Protein AF-A0AAW1SV40-F1 (afdb_monomer_lite)

Sequence (166 aa):
MSELQAFILRGEVVKLYRTFLRTVRHAPVNLQSELRQQVRTGFDAHSAPKDAYGSRSLLSMVAQDSFNQKKSQALIALEEADKSRKGSVDAPIVDLVNELNNHEHIFTTSSCSGRVSVFAEPDAASRATGKKGGAWAYATHDLASLPDIQDSIKPYILEGLCLIAT

Foldseek 3Di:
DPPVLVVVLVVVLVVVLVVQLVVLVVDDPVCSVVSNVVSVVVCVVVVDDDDPVVSVVVSVVVVLVVQVVVLVVQVVCQVPFQPPPVRHEDPVCPVVQVVQSPDSRGHDHRDYPDKKWKWWDDDPVCVVVVPPGTDTLDIDSDDDDPVVSCVSCVVSVVVVTDMDID

pLDDT: mean 80.38, std 14.3, range [42.56, 96.25]

Radius of gyration: 26.41 Å; chains: 1; bounding box: 57×37×72 Å

Structure (mmCIF, N/CA/C/O backbone):
data_AF-A0AAW1SV40-F1
#
_entry.id   AF-A0AAW1SV40-F1
#
loop_
_atom_site.group_PDB
_atom_site.id
_atom_site.type_symbol
_atom_site.label_atom_id
_atom_site.label_alt_id
_atom_site.label_comp_id
_atom_site.label_asym_id
_atom_site.label_entity_id
_atom_site.label_seq_id
_atom_site.pdbx_PDB_ins_code
_atom_site.Cartn_x
_atom_site.Cartn_y
_atom_site.Cartn_z
_atom_site.occupancy
_atom_site.B_iso_or_equiv
_atom_site.auth_seq_id
_atom_site.auth_comp_id
_atom_site.auth_asym_id
_atom_site.auth_atom_id
_atom_site.pdbx_PDB_model_num
ATOM 1 N N . MET A 1 1 ? -20.478 -19.002 28.667 1.00 52.50 1 MET A N 1
ATOM 2 C CA . MET A 1 1 ? -19.467 -18.216 27.922 1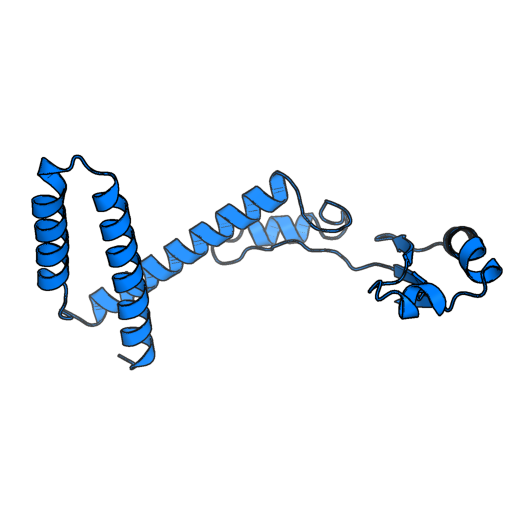.00 52.50 1 MET A CA 1
ATOM 3 C C . MET A 1 1 ? -18.304 -19.135 27.599 1.00 52.50 1 MET A C 1
ATOM 5 O O . MET A 1 1 ? -17.998 -19.957 28.452 1.00 52.50 1 MET A O 1
ATOM 9 N N . SER A 1 2 ? -17.682 -19.039 26.420 1.00 58.78 2 SER A N 1
ATOM 10 C CA . SER A 1 2 ? -16.420 -19.759 26.183 1.00 58.78 2 SER A CA 1
ATOM 11 C C . SER A 1 2 ? -15.288 -19.077 26.960 1.00 58.78 2 SER A C 1
ATOM 13 O O . SER A 1 2 ? -15.302 -17.854 27.129 1.00 58.78 2 SER A O 1
ATOM 15 N N . GLU A 1 3 ? -14.312 -19.843 27.454 1.00 50.44 3 GLU A N 1
ATOM 16 C CA . GLU A 1 3 ? -13.178 -19.299 28.222 1.00 50.44 3 GLU A CA 1
ATOM 17 C C . GLU A 1 3 ? -12.436 -18.184 27.470 1.00 50.44 3 GLU A C 1
ATOM 19 O O . GLU A 1 3 ? -12.033 -17.188 28.072 1.00 50.44 3 GLU A O 1
ATOM 24 N N . LEU A 1 4 ? -12.350 -18.296 26.140 1.00 42.56 4 LEU A N 1
ATOM 25 C CA . LEU A 1 4 ? -11.710 -17.318 25.262 1.00 42.56 4 LEU A CA 1
ATOM 26 C C . LEU A 1 4 ? -12.388 -15.939 25.312 1.00 42.56 4 LEU A C 1
ATOM 28 O O . LEU A 1 4 ? -11.711 -14.917 25.379 1.00 42.56 4 LEU A O 1
ATOM 32 N N . GLN A 1 5 ? -13.721 -15.887 25.334 1.00 45.41 5 GLN A N 1
ATOM 33 C CA . GLN A 1 5 ? -14.462 -14.621 25.388 1.00 45.41 5 GLN A CA 1
ATOM 34 C C . GLN A 1 5 ? -14.290 -13.920 26.741 1.00 45.41 5 GLN A C 1
ATOM 36 O O . GLN A 1 5 ? -14.108 -12.705 26.796 1.00 45.41 5 GLN A O 1
ATOM 41 N N . ALA A 1 6 ? -14.285 -14.690 27.834 1.00 51.78 6 ALA A N 1
ATOM 42 C CA . ALA A 1 6 ? -14.006 -14.170 29.171 1.00 51.78 6 ALA A CA 1
ATOM 43 C C . ALA A 1 6 ? -12.540 -13.722 29.327 1.00 51.78 6 ALA A C 1
ATOM 45 O O . ALA A 1 6 ? -12.249 -12.825 30.117 1.00 51.78 6 ALA A O 1
ATOM 46 N N . PHE A 1 7 ? -11.609 -14.344 28.602 1.00 54.38 7 PHE A N 1
ATOM 47 C CA . PHE A 1 7 ? -10.204 -13.945 28.565 1.00 54.38 7 PHE A CA 1
ATOM 48 C C . PHE A 1 7 ? -9.998 -12.632 27.792 1.00 54.38 7 PHE A C 1
ATOM 50 O O . PHE A 1 7 ? -9.330 -11.733 28.299 1.00 54.38 7 PHE A O 1
ATOM 57 N N . ILE A 1 8 ? -10.626 -12.478 26.620 1.00 54.47 8 ILE A N 1
ATOM 58 C CA . ILE A 1 8 ? -10.553 -11.250 25.807 1.00 54.47 8 ILE A CA 1
ATOM 59 C C . ILE A 1 8 ? -11.151 -10.053 26.559 1.00 54.47 8 ILE A C 1
ATOM 61 O O . ILE A 1 8 ? -10.497 -9.015 26.653 1.00 54.47 8 ILE A O 1
ATOM 65 N N . LEU A 1 9 ? -12.334 -10.212 27.170 1.00 59.34 9 LEU A N 1
ATOM 66 C CA . LEU A 1 9 ? -12.947 -9.187 28.030 1.00 59.34 9 LEU A CA 1
ATOM 67 C C . LEU A 1 9 ? -12.007 -8.745 29.145 1.00 59.34 9 LEU A C 1
ATOM 69 O O . LEU A 1 9 ? -11.779 -7.553 29.328 1.00 59.34 9 LEU A O 1
ATOM 73 N N . ARG A 1 10 ? -11.428 -9.710 29.869 1.00 65.44 10 ARG A N 1
ATOM 74 C CA . ARG A 1 10 ? -10.450 -9.423 30.922 1.00 65.44 10 ARG A CA 1
ATOM 75 C C . ARG A 1 10 ? -9.235 -8.686 30.361 1.00 65.44 10 ARG A C 1
ATOM 77 O O . ARG A 1 10 ? -8.766 -7.745 30.990 1.00 65.44 10 ARG A O 1
ATOM 84 N N . GLY A 1 11 ? -8.759 -9.055 29.174 1.00 65.38 11 GLY A N 1
ATOM 85 C CA . GLY A 1 11 ? -7.654 -8.388 28.490 1.00 65.38 11 GLY A CA 1
ATOM 86 C C . GLY A 1 11 ? -7.928 -6.914 28.173 1.00 65.38 11 GLY A C 1
ATOM 87 O O . GLY A 1 11 ? -7.111 -6.060 28.518 1.00 65.38 11 GLY A O 1
ATOM 88 N N . GLU A 1 12 ? -9.069 -6.602 27.557 1.00 63.56 12 GLU A N 1
ATOM 89 C CA . GLU A 1 12 ? -9.453 -5.225 27.200 1.00 63.56 12 GLU A CA 1
ATOM 90 C C . GLU A 1 12 ? -9.751 -4.368 28.438 1.00 63.56 12 GLU A C 1
ATOM 92 O O . GLU A 1 12 ? -9.256 -3.248 28.559 1.00 63.56 12 GLU A O 1
ATOM 97 N N . VAL A 1 13 ? -10.452 -4.928 29.425 1.00 68.31 13 VAL A N 1
ATOM 98 C CA . VAL A 1 13 ? -10.725 -4.270 30.712 1.00 68.31 13 VAL A CA 1
ATOM 99 C C . VAL A 1 13 ? -9.420 -3.952 31.458 1.00 68.31 13 VAL A C 1
ATOM 101 O O . VAL A 1 13 ? -9.242 -2.850 31.980 1.00 68.31 13 VAL A O 1
ATOM 104 N N . VAL A 1 14 ? -8.443 -4.863 31.430 1.00 68.88 14 VAL A N 1
ATOM 105 C CA . VAL A 1 14 ? -7.106 -4.631 31.997 1.00 68.88 14 VAL A CA 1
ATOM 106 C C . VAL A 1 14 ? -6.309 -3.599 31.190 1.00 68.88 14 VAL A C 1
ATOM 108 O O . VAL A 1 14 ? -5.561 -2.819 31.785 1.00 68.88 14 VAL A O 1
ATOM 111 N N . LYS A 1 15 ? -6.444 -3.543 29.857 1.00 71.31 15 LYS A N 1
ATOM 112 C CA . LYS A 1 15 ? -5.826 -2.477 29.044 1.00 71.31 15 LYS A CA 1
ATOM 113 C C . LYS A 1 15 ? -6.381 -1.109 29.427 1.00 71.31 15 LYS A C 1
ATOM 115 O O . LYS A 1 15 ? -5.592 -0.193 29.650 1.00 71.31 15 LYS A O 1
ATOM 120 N N . LEU A 1 16 ? -7.699 -0.987 29.555 1.00 68.50 16 LEU A N 1
ATOM 121 C CA . LEU A 1 16 ? -8.378 0.260 29.905 1.00 68.50 16 LEU A CA 1
ATOM 122 C C . LEU A 1 16 ? -7.993 0.722 31.321 1.00 68.50 16 LEU A C 1
ATOM 124 O O . LEU A 1 16 ? -7.612 1.877 31.512 1.00 68.50 16 LEU A O 1
ATOM 128 N N . TYR A 1 17 ? -7.931 -0.212 32.276 1.00 69.25 17 TYR A N 1
ATOM 129 C CA . TYR A 1 17 ? -7.403 0.024 33.624 1.00 69.25 17 TYR A CA 1
ATOM 130 C C . TYR A 1 17 ? -5.948 0.521 33.610 1.00 69.25 17 TYR A C 1
ATOM 132 O O . TYR A 1 17 ? -5.615 1.524 34.242 1.00 69.25 17 TYR A O 1
ATOM 140 N N . ARG A 1 18 ? -5.065 -0.128 32.837 1.00 74.69 18 ARG A N 1
ATOM 141 C CA . ARG A 1 18 ? -3.659 0.295 32.691 1.00 74.69 18 ARG A CA 1
ATOM 142 C C . ARG A 1 18 ? -3.536 1.682 32.066 1.00 74.69 18 ARG A C 1
ATOM 144 O O . ARG A 1 18 ? -2.669 2.447 32.479 1.00 74.69 18 ARG A O 1
ATOM 151 N N . THR A 1 19 ? -4.376 2.013 31.089 1.00 75.88 19 THR A N 1
ATOM 152 C CA . THR A 1 19 ? -4.411 3.345 30.473 1.00 75.88 19 THR A CA 1
ATOM 153 C C . THR A 1 19 ? -4.827 4.411 31.486 1.00 75.88 19 THR A C 1
ATOM 155 O O . THR A 1 19 ? -4.134 5.418 31.601 1.00 75.88 19 THR A O 1
ATOM 158 N N . PHE A 1 20 ? -5.857 4.157 32.297 1.00 75.69 20 PHE A N 1
ATOM 159 C CA . PHE A 1 20 ? -6.257 5.061 33.381 1.00 75.69 20 PHE A CA 1
ATOM 160 C C . PHE A 1 20 ? -5.152 5.260 34.425 1.00 75.69 20 PHE A C 1
ATOM 162 O O . PHE A 1 20 ? -4.865 6.379 34.838 1.00 75.69 20 PHE A O 1
ATOM 169 N N . LEU A 1 21 ? -4.451 4.199 34.827 1.00 73.38 21 LEU A N 1
ATOM 170 C CA . LEU A 1 21 ? -3.331 4.351 35.760 1.00 73.38 21 LEU A CA 1
ATOM 171 C C . LEU A 1 21 ? -2.181 5.193 35.181 1.00 73.38 21 LEU A C 1
ATOM 173 O O . LEU A 1 21 ? -1.493 5.888 35.933 1.00 73.38 21 LEU A O 1
ATOM 177 N N . ARG A 1 22 ? -1.972 5.165 33.857 1.00 81.75 22 ARG A N 1
ATOM 178 C CA . ARG A 1 22 ? -0.992 6.035 33.189 1.00 81.75 22 ARG A CA 1
ATOM 179 C C . ARG A 1 22 ? -1.433 7.495 33.198 1.00 81.75 22 ARG A C 1
ATOM 181 O O . ARG A 1 22 ? -0.597 8.347 33.468 1.00 81.75 22 ARG A O 1
ATOM 188 N N . THR A 1 23 ? -2.712 7.794 32.969 1.00 74.19 23 THR A N 1
ATOM 189 C CA . THR A 1 23 ? -3.211 9.180 33.002 1.00 74.19 23 THR A CA 1
ATOM 190 C C . THR A 1 23 ? -3.149 9.777 34.408 1.00 74.19 23 THR A C 1
ATOM 192 O O . THR A 1 23 ? -2.748 10.928 34.557 1.00 74.19 23 THR A O 1
ATOM 195 N N . VAL A 1 24 ? -3.394 8.980 35.457 1.00 80.38 24 VAL A N 1
ATOM 196 C CA . VAL A 1 24 ? -3.242 9.427 36.857 1.00 80.38 24 VAL A CA 1
ATOM 197 C C . VAL A 1 24 ? -1.802 9.843 37.190 1.00 80.38 24 VAL A C 1
ATOM 199 O O . VAL A 1 24 ? -1.590 10.701 38.043 1.00 80.38 24 VAL A O 1
ATOM 202 N N . ARG A 1 25 ? -0.789 9.308 36.494 1.00 77.44 25 ARG A N 1
ATOM 203 C CA . ARG A 1 25 ? 0.617 9.719 36.674 1.00 77.44 25 ARG A CA 1
ATOM 204 C C . ARG A 1 25 ? 0.877 11.172 36.251 1.00 77.44 25 ARG A C 1
ATOM 206 O O . ARG A 1 25 ? 1.848 11.762 36.715 1.00 77.44 25 ARG A O 1
ATOM 213 N N . HIS A 1 26 ? 0.021 11.731 35.400 1.00 83.12 26 HIS A N 1
ATOM 214 C CA . HIS A 1 26 ? 0.095 13.117 34.941 1.00 83.12 26 HIS A CA 1
ATOM 215 C C . HIS A 1 26 ? -0.763 14.078 35.784 1.00 83.12 26 HIS A C 1
ATOM 217 O O . HIS A 1 26 ? -0.716 15.284 35.558 1.00 83.12 26 HIS A O 1
ATOM 223 N N . ALA A 1 27 ? -1.529 13.572 36.758 1.00 81.31 27 ALA A N 1
ATOM 224 C CA . ALA A 1 27 ? -2.320 14.399 37.665 1.00 81.31 27 ALA A CA 1
ATOM 225 C C . ALA A 1 27 ? -1.439 15.068 38.747 1.00 81.31 27 ALA A C 1
ATOM 227 O O . ALA A 1 27 ? -0.367 14.543 39.079 1.00 81.31 27 ALA A O 1
ATOM 228 N N . PRO A 1 28 ? -1.887 16.189 39.345 1.00 83.56 28 PRO A N 1
ATOM 229 C CA . PRO A 1 28 ? -1.214 16.826 40.478 1.00 83.56 28 PRO A CA 1
ATOM 230 C C . PRO A 1 28 ? -0.933 15.835 41.614 1.00 83.56 28 PRO A C 1
ATOM 232 O O . PRO A 1 28 ? -1.794 15.024 41.954 1.00 83.56 28 PRO A O 1
ATOM 235 N N . VAL A 1 29 ? 0.267 15.892 42.205 1.00 83.81 29 VAL A N 1
ATOM 236 C CA . VAL A 1 29 ? 0.772 14.892 43.174 1.00 83.81 29 VAL A CA 1
ATOM 237 C C . VAL A 1 29 ? -0.188 14.672 44.347 1.00 83.81 29 VAL A C 1
ATOM 239 O O . VAL A 1 29 ? -0.384 13.536 44.773 1.00 83.81 29 VAL A O 1
ATOM 242 N N . ASN A 1 30 ? -0.842 15.736 44.817 1.00 86.88 30 ASN A N 1
ATOM 243 C CA . ASN A 1 30 ? -1.812 15.705 45.912 1.00 86.88 30 ASN A CA 1
ATOM 244 C C . ASN A 1 30 ? -3.118 14.959 45.581 1.00 86.88 30 ASN A C 1
ATOM 246 O O . ASN A 1 30 ? -3.827 14.575 46.502 1.00 86.88 30 ASN A O 1
ATOM 250 N N . LEU A 1 31 ? -3.430 14.741 44.298 1.00 81.00 31 LEU A N 1
ATOM 251 C CA . LEU A 1 31 ? -4.642 14.051 43.836 1.00 81.00 31 LEU A CA 1
ATOM 252 C C . LEU A 1 31 ? -4.372 12.612 43.372 1.00 81.00 31 LEU A C 1
ATOM 254 O O . LEU A 1 31 ? -5.302 11.836 43.167 1.00 81.00 31 LEU A O 1
ATOM 258 N N . GLN A 1 32 ? -3.107 12.221 43.188 1.00 80.88 32 GLN A N 1
ATOM 259 C CA . GLN A 1 32 ? -2.778 10.926 42.582 1.00 80.88 32 GLN A CA 1
ATOM 260 C C . GLN A 1 32 ? -3.223 9.728 43.429 1.00 80.88 32 GLN A C 1
ATOM 262 O O . GLN A 1 32 ? -3.642 8.714 42.871 1.00 80.88 32 GLN A O 1
ATOM 267 N N . SER A 1 33 ? -3.108 9.807 44.757 1.00 79.00 33 SER A N 1
ATOM 268 C CA . SER A 1 33 ? -3.515 8.728 45.670 1.00 79.00 33 SER A CA 1
ATOM 269 C C . SER A 1 33 ? -5.026 8.509 45.634 1.00 79.00 33 SER A C 1
ATOM 271 O O . SER A 1 33 ? -5.473 7.376 45.455 1.00 79.00 33 SER A O 1
ATOM 273 N N . GLU A 1 34 ? -5.791 9.596 45.716 1.00 82.19 34 GLU A N 1
ATOM 274 C CA . GLU A 1 34 ? -7.250 9.584 45.659 1.00 82.19 34 GLU A CA 1
ATOM 275 C C . GLU A 1 34 ? -7.749 9.056 44.310 1.00 82.19 34 GLU A C 1
ATOM 277 O O . GLU A 1 34 ? -8.544 8.119 44.268 1.00 82.19 34 GLU A O 1
ATOM 282 N N . LEU A 1 35 ? -7.202 9.559 43.199 1.00 75.94 35 LEU A N 1
ATOM 283 C CA . LEU A 1 35 ? -7.570 9.107 41.857 1.00 75.94 35 LEU A CA 1
ATOM 284 C C . LEU A 1 35 ? -7.253 7.620 41.638 1.00 75.94 35 LEU A C 1
ATOM 286 O O . LEU A 1 35 ? -8.062 6.889 41.067 1.00 75.94 35 LEU A O 1
ATOM 290 N N . ARG A 1 36 ? -6.106 7.125 42.129 1.00 78.06 36 ARG A N 1
ATOM 291 C CA . ARG A 1 36 ? -5.784 5.684 42.073 1.00 78.06 36 ARG A CA 1
ATOM 292 C C . ARG A 1 36 ? -6.787 4.855 42.869 1.00 78.06 36 ARG A C 1
ATOM 294 O O . ARG A 1 36 ? -7.178 3.779 42.415 1.00 78.06 36 ARG A O 1
ATOM 301 N N . GLN A 1 37 ? -7.188 5.337 44.042 1.00 77.69 37 GLN A N 1
ATOM 302 C CA . GLN A 1 37 ? -8.133 4.642 44.908 1.00 77.69 37 GLN A CA 1
ATOM 303 C C . GLN A 1 37 ? -9.543 4.630 44.305 1.00 77.69 37 GLN A C 1
ATOM 305 O O . GLN A 1 37 ? -10.187 3.583 44.305 1.00 77.69 37 GLN A O 1
ATOM 310 N N . GLN A 1 38 ? -9.990 5.729 43.697 1.00 74.00 38 GLN A N 1
ATOM 311 C CA . GLN A 1 38 ? -11.263 5.797 42.974 1.00 74.00 38 GLN A CA 1
ATOM 312 C C . GLN A 1 38 ? -11.292 4.834 41.779 1.00 74.00 38 GLN A C 1
ATOM 314 O O . GLN A 1 38 ? -12.233 4.052 41.643 1.00 74.00 38 GLN A O 1
ATOM 319 N N . VAL A 1 39 ? -10.230 4.810 40.963 1.00 70.94 39 VAL A N 1
ATOM 320 C CA . VAL A 1 39 ? -10.119 3.901 39.805 1.00 70.94 39 VAL A CA 1
ATOM 321 C C . VAL A 1 39 ? -10.127 2.433 40.243 1.00 70.94 39 VAL A C 1
ATOM 323 O O . VAL A 1 39 ? -10.773 1.602 39.607 1.00 70.94 39 VAL A O 1
ATO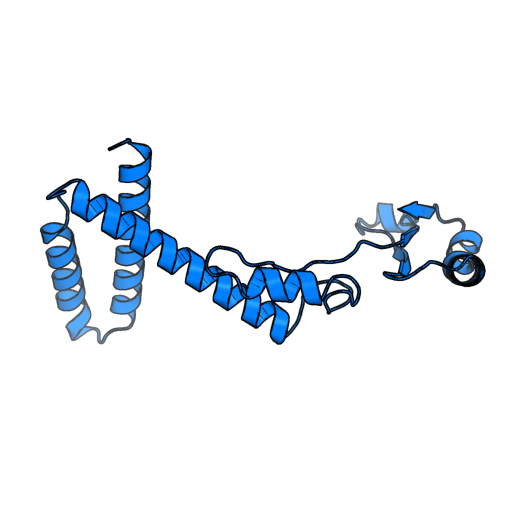M 326 N N . ARG A 1 40 ? -9.444 2.100 41.344 1.00 69.38 40 ARG A N 1
ATOM 327 C CA . ARG A 1 40 ? -9.412 0.734 41.885 1.00 69.38 40 ARG A CA 1
ATOM 328 C C . ARG A 1 40 ? -10.772 0.300 42.432 1.00 69.38 40 ARG A C 1
ATOM 330 O O . ARG A 1 40 ? -11.261 -0.753 42.048 1.00 69.38 40 ARG A O 1
ATOM 337 N N . THR A 1 41 ? -11.411 1.142 43.243 1.00 68.62 41 THR A N 1
ATOM 338 C CA . THR A 1 41 ? -12.741 0.855 43.807 1.00 68.62 41 THR A CA 1
ATOM 339 C C . THR A 1 41 ? -13.795 0.706 42.705 1.00 68.62 41 THR A C 1
ATOM 341 O O . THR A 1 41 ? -14.622 -0.202 42.757 1.00 68.62 41 THR A O 1
ATOM 344 N N . GLY A 1 42 ? -13.730 1.547 41.666 1.00 65.31 42 GLY A N 1
ATOM 345 C CA . GLY A 1 42 ? -14.599 1.439 40.494 1.00 65.31 42 GLY A CA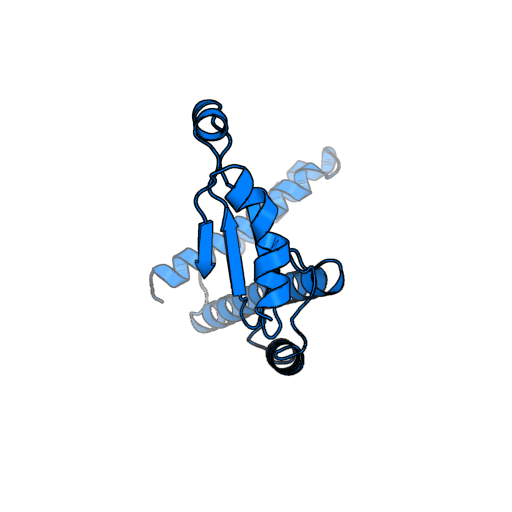 1
ATOM 346 C C . GLY A 1 42 ? -14.395 0.132 39.725 1.00 65.31 42 GLY A C 1
ATOM 347 O O . GLY A 1 42 ? -15.368 -0.497 39.321 1.00 65.31 42 GLY A O 1
ATOM 348 N N . PHE A 1 43 ? -13.149 -0.318 39.572 1.00 65.69 43 PHE A N 1
ATOM 349 C CA . PHE A 1 43 ? -12.827 -1.586 38.915 1.00 65.69 43 PHE A CA 1
ATOM 350 C C . PHE A 1 43 ? -13.304 -2.808 39.715 1.00 65.69 43 PHE A C 1
ATOM 352 O O . PHE A 1 43 ? -13.873 -3.746 39.151 1.00 65.69 43 PHE A O 1
ATOM 359 N N . ASP A 1 44 ? -13.111 -2.788 41.033 1.00 61.78 44 ASP A N 1
ATOM 360 C CA . ASP A 1 44 ? -13.500 -3.882 41.926 1.00 61.78 44 ASP A CA 1
ATOM 361 C C . ASP A 1 44 ? -15.031 -4.022 42.004 1.00 61.78 44 ASP A C 1
ATOM 363 O O . ASP A 1 44 ? -15.555 -5.136 41.964 1.00 61.78 44 ASP A O 1
ATOM 367 N N . ALA A 1 45 ? -15.767 -2.902 41.990 1.00 62.47 45 ALA A N 1
ATOM 368 C CA . ALA A 1 45 ? -17.232 -2.892 41.946 1.00 62.47 45 ALA A CA 1
ATOM 369 C C . ALA A 1 45 ? -17.822 -3.528 40.668 1.00 62.47 45 ALA A C 1
ATOM 371 O O . ALA A 1 45 ? -18.968 -3.978 40.680 1.00 62.47 45 ALA A O 1
ATOM 372 N N . HIS A 1 46 ? -17.039 -3.601 39.585 1.00 60.16 46 HIS A N 1
ATOM 373 C CA . HIS A 1 46 ? -17.443 -4.157 38.287 1.00 60.16 46 HIS A CA 1
ATOM 374 C C . HIS A 1 46 ? -16.756 -5.500 37.958 1.00 60.16 46 HIS A C 1
ATOM 376 O O . HIS A 1 46 ? -16.949 -6.039 36.869 1.00 60.16 46 HIS A O 1
ATOM 382 N N . SER A 1 47 ? -15.972 -6.076 38.882 1.00 56.38 47 SER A N 1
ATOM 383 C CA . SER A 1 47 ? -15.142 -7.271 38.634 1.00 56.38 47 SER A CA 1
ATOM 384 C C . SER A 1 47 ? -15.877 -8.626 38.669 1.00 56.38 47 SER A C 1
ATOM 386 O O . SER A 1 47 ? -15.230 -9.668 38.580 1.00 56.38 47 SER A O 1
ATOM 388 N N . ALA A 1 48 ? -17.213 -8.664 38.734 1.00 55.69 48 ALA A N 1
ATOM 389 C CA . ALA A 1 48 ? -17.990 -9.908 38.662 1.00 55.69 48 ALA A CA 1
ATOM 390 C C . ALA A 1 48 ? -19.111 -9.824 37.609 1.00 55.69 48 ALA A C 1
ATOM 392 O O . ALA A 1 48 ? -19.784 -8.796 37.518 1.00 55.69 48 ALA A O 1
ATOM 393 N N . PRO A 1 49 ? -19.354 -10.892 36.822 1.00 54.91 49 PRO A N 1
ATOM 394 C CA . PRO A 1 49 ? -20.336 -10.857 35.752 1.00 54.91 49 PRO A CA 1
ATOM 395 C C . PRO A 1 49 ? -21.743 -10.957 36.338 1.00 54.91 49 PRO A C 1
ATOM 397 O O . PRO A 1 49 ? -22.176 -12.026 36.768 1.00 54.91 49 PRO A O 1
ATOM 400 N N . LYS A 1 50 ? -22.477 -9.848 36.315 1.00 54.50 50 LYS A N 1
ATOM 401 C CA . LYS A 1 50 ? -23.933 -9.905 36.308 1.00 54.50 50 LYS A CA 1
ATOM 402 C C . LYS A 1 50 ? -24.338 -9.999 34.835 1.00 54.50 50 LYS A C 1
ATOM 404 O O . LYS A 1 50 ? -23.983 -9.150 34.028 1.00 54.50 50 LYS A O 1
ATOM 409 N N . ASP A 1 51 ? -24.977 -11.118 34.501 1.00 52.47 51 ASP A N 1
ATOM 410 C CA . ASP A 1 51 ? -25.672 -11.408 33.245 1.00 52.47 51 ASP A CA 1
ATOM 411 C C . ASP A 1 51 ? -24.829 -11.552 31.954 1.00 52.47 51 ASP A C 1
ATOM 413 O O . ASP A 1 51 ? -24.252 -10.630 31.381 1.00 52.47 51 ASP A O 1
ATOM 417 N N . ALA A 1 52 ? -24.856 -12.777 31.412 1.00 49.22 52 ALA A N 1
ATOM 418 C CA . ALA A 1 52 ? -24.241 -13.165 30.140 1.00 49.22 52 ALA A CA 1
ATOM 419 C C . ALA A 1 52 ? -24.816 -12.433 28.905 1.00 49.22 52 ALA A C 1
ATOM 421 O O . ALA A 1 52 ? -24.269 -12.567 27.810 1.00 49.22 52 ALA A O 1
ATOM 422 N N . TYR A 1 53 ? -25.916 -11.690 29.064 1.00 46.66 53 TYR A N 1
ATOM 423 C CA . TYR A 1 53 ? -26.506 -10.851 28.019 1.00 46.66 53 TYR A CA 1
ATOM 424 C C . TYR A 1 53 ? -25.803 -9.485 27.949 1.00 46.66 53 TYR A C 1
ATOM 426 O O . TYR A 1 53 ? -25.407 -9.048 26.868 1.00 46.66 53 TYR A O 1
ATOM 434 N N . GLY A 1 54 ? -25.533 -8.871 29.109 1.00 50.91 54 GLY A N 1
ATOM 435 C CA . GLY A 1 54 ? -24.789 -7.615 29.216 1.00 50.91 54 GLY A CA 1
ATOM 436 C C . GLY A 1 54 ? -23.335 -7.756 28.764 1.00 50.91 54 GLY A C 1
ATOM 437 O O . GLY A 1 54 ? -22.840 -6.923 28.010 1.00 50.91 54 GLY A O 1
ATOM 438 N N . SER A 1 55 ? -22.662 -8.857 29.117 1.00 52.31 55 SER A N 1
ATOM 439 C CA . SER A 1 55 ? -21.269 -9.080 28.698 1.00 52.31 55 SER A CA 1
ATOM 440 C C . SER A 1 55 ? -21.106 -9.299 27.189 1.00 52.31 55 SER A C 1
ATOM 442 O O . SER A 1 55 ? -20.102 -8.864 26.630 1.00 52.31 55 SER A O 1
ATOM 444 N N . ARG A 1 56 ? -22.082 -9.923 26.509 1.00 52.06 56 ARG A N 1
ATOM 445 C CA . ARG A 1 56 ? -22.090 -10.065 25.038 1.00 52.06 56 ARG A CA 1
ATOM 446 C C . ARG A 1 56 ? -22.291 -8.722 24.348 1.00 52.06 56 ARG A C 1
ATOM 448 O O . ARG A 1 56 ? -21.577 -8.447 23.393 1.00 52.06 56 ARG A O 1
ATOM 455 N N . SER A 1 57 ? -23.205 -7.902 24.866 1.00 56.47 57 SER A N 1
ATOM 456 C CA . SER A 1 57 ? -23.439 -6.542 24.374 1.00 56.47 57 SER A CA 1
ATOM 457 C C . SER A 1 57 ? -22.209 -5.652 24.565 1.00 56.47 57 SER A C 1
ATOM 459 O O . SER A 1 57 ? -21.809 -4.941 23.650 1.00 56.47 57 SER A O 1
ATOM 461 N N . LEU A 1 58 ? -21.562 -5.717 25.732 1.00 56.28 58 LEU A N 1
ATOM 462 C CA . LEU A 1 58 ? -20.338 -4.960 26.003 1.00 56.28 58 LEU A CA 1
ATOM 463 C C . LEU A 1 58 ? -19.167 -5.444 25.139 1.00 56.28 58 LEU A C 1
ATOM 465 O O . LEU A 1 58 ? -18.432 -4.625 24.600 1.00 56.28 58 LEU A O 1
ATOM 469 N N . LEU A 1 59 ? -19.012 -6.760 24.946 1.00 59.56 59 LEU A N 1
ATOM 470 C CA . LEU A 1 59 ? -18.027 -7.328 24.017 1.00 59.56 59 LEU A CA 1
ATOM 471 C C . LEU A 1 59 ? -18.237 -6.845 22.587 1.00 59.56 59 LEU A C 1
ATOM 473 O O . LEU A 1 59 ? -17.265 -6.478 21.934 1.00 59.56 59 LEU A O 1
ATOM 477 N N . SER A 1 60 ? -19.479 -6.873 22.096 1.00 65.00 60 SER A N 1
ATOM 478 C CA . SER A 1 60 ? -19.780 -6.425 20.738 1.00 65.00 60 SER A CA 1
ATOM 479 C C . SER A 1 60 ? -19.556 -4.927 20.584 1.00 65.00 60 SER A C 1
ATOM 481 O O . SER A 1 60 ? -18.989 -4.519 19.579 1.00 65.00 60 SER A O 1
ATOM 483 N N . MET A 1 61 ? -19.918 -4.121 21.588 1.00 62.66 61 MET A N 1
ATOM 484 C CA . MET A 1 61 ? -19.656 -2.678 21.593 1.00 62.66 61 MET A CA 1
ATOM 485 C C . MET A 1 61 ? -18.153 -2.384 21.567 1.00 62.66 61 MET A C 1
ATOM 487 O O . MET A 1 61 ? -17.688 -1.699 20.667 1.00 62.66 61 MET A O 1
ATOM 491 N N . VAL A 1 62 ? -17.366 -2.985 22.466 1.00 63.91 62 VAL A N 1
ATOM 492 C CA . VAL A 1 62 ? -15.904 -2.784 22.510 1.00 63.91 62 VAL A CA 1
ATOM 493 C C . VAL A 1 62 ? -15.227 -3.277 21.227 1.00 63.91 62 VAL A C 1
ATOM 495 O O . VAL A 1 62 ? -14.304 -2.637 20.721 1.00 63.91 62 VAL A O 1
ATOM 498 N N . ALA A 1 63 ? -15.676 -4.406 20.671 1.00 67.62 63 ALA A N 1
ATOM 499 C CA . ALA A 1 63 ? -15.164 -4.905 19.399 1.00 67.62 63 ALA A CA 1
ATOM 500 C C . ALA A 1 63 ? -15.475 -3.930 18.253 1.00 67.62 63 ALA A C 1
ATOM 502 O O . ALA A 1 63 ? -14.571 -3.617 17.475 1.00 67.62 63 ALA A O 1
ATOM 503 N N . GLN A 1 64 ? -16.704 -3.410 18.196 1.00 71.25 64 GLN A N 1
ATOM 504 C CA . GLN A 1 64 ? -17.128 -2.438 17.192 1.00 71.25 64 GLN A CA 1
ATOM 505 C C . GLN A 1 64 ? -16.373 -1.111 17.332 1.00 71.25 64 GLN A C 1
ATOM 507 O O . GLN A 1 64 ? -15.894 -0.585 16.333 1.00 71.25 64 GLN A O 1
ATOM 512 N N . ASP A 1 65 ? -16.152 -0.621 18.551 1.00 75.44 65 ASP A N 1
ATOM 513 C CA . ASP A 1 65 ? -15.348 0.578 18.809 1.00 75.44 65 ASP A CA 1
ATOM 514 C C . ASP A 1 65 ? -13.899 0.391 18.342 1.00 75.44 65 ASP A C 1
ATOM 516 O O . ASP A 1 65 ? -13.335 1.251 17.661 1.00 75.44 65 ASP A O 1
ATOM 520 N N . SER A 1 66 ? -13.302 -0.769 18.637 1.00 84.38 66 SER A N 1
ATOM 521 C CA . SER A 1 66 ? -11.941 -1.090 18.193 1.00 84.38 66 SER A CA 1
ATOM 522 C C . SER A 1 66 ? -11.830 -1.200 16.669 1.00 84.38 66 SER A C 1
ATOM 524 O O . SER A 1 66 ? -10.797 -0.855 16.091 1.00 84.38 66 SER A O 1
ATOM 526 N N . PHE A 1 67 ? -12.888 -1.679 16.011 1.00 89.19 67 PHE A N 1
ATOM 527 C CA . PHE A 1 67 ? -12.973 -1.753 14.561 1.00 89.19 67 PHE A CA 1
ATOM 528 C C . PHE A 1 67 ? -13.110 -0.353 13.959 1.00 89.19 67 PHE A C 1
ATOM 530 O O . PHE A 1 67 ? -12.315 0.012 13.096 1.00 89.19 67 PHE A O 1
ATOM 537 N N . ASN A 1 68 ? -14.040 0.452 14.473 1.00 89.12 68 ASN A N 1
ATOM 538 C CA . ASN A 1 68 ? -14.282 1.824 14.034 1.00 89.12 68 ASN A CA 1
ATOM 539 C C . ASN A 1 68 ? -13.018 2.683 14.163 1.00 89.12 68 ASN A C 1
ATOM 541 O O . ASN A 1 68 ? -12.697 3.446 13.255 1.00 89.12 68 ASN A O 1
ATOM 545 N N . GLN A 1 69 ? -12.252 2.508 15.246 1.00 89.88 69 GLN A N 1
ATOM 546 C CA . GLN A 1 69 ? -10.973 3.191 15.438 1.00 89.88 69 GLN A CA 1
ATOM 547 C C . GLN A 1 69 ? -9.921 2.778 14.398 1.00 89.88 69 GLN A C 1
ATOM 549 O O . GLN A 1 69 ? -9.181 3.622 13.899 1.00 89.88 69 GLN A O 1
ATOM 554 N N . LYS A 1 70 ? -9.828 1.488 14.060 1.00 93.06 70 LYS A N 1
ATOM 555 C CA . LYS A 1 70 ? -8.888 1.017 13.028 1.00 93.06 70 LYS A CA 1
ATOM 556 C C . LYS A 1 70 ? -9.299 1.487 11.642 1.00 93.06 70 LYS A C 1
ATOM 558 O O . LYS A 1 70 ? -8.441 1.903 10.871 1.00 93.06 70 LYS A O 1
ATOM 563 N N . LYS A 1 71 ? -10.600 1.438 11.350 1.00 95.00 71 LYS A N 1
ATOM 564 C CA . LYS A 1 71 ? -11.166 1.930 10.100 1.00 95.00 71 LYS A CA 1
ATOM 565 C C . LYS A 1 71 ? -10.857 3.413 9.922 1.00 95.00 71 LYS A C 1
ATOM 567 O O . LYS A 1 71 ? -10.291 3.782 8.902 1.00 95.00 71 LYS A O 1
ATOM 572 N N . SER A 1 72 ? -11.137 4.249 10.924 1.00 93.88 72 SER A N 1
ATOM 573 C CA . SER A 1 72 ? -10.852 5.685 10.835 1.00 93.88 72 SER A CA 1
ATOM 574 C C . SER A 1 72 ? -9.361 5.972 10.645 1.00 93.88 72 SER A C 1
ATOM 576 O O . SER A 1 72 ? -9.001 6.767 9.785 1.00 93.88 72 SER A O 1
ATOM 578 N N . GLN A 1 73 ? -8.482 5.273 11.369 1.00 93.06 73 GLN A N 1
ATOM 579 C CA . GLN A 1 73 ? -7.033 5.405 11.194 1.00 93.06 73 GLN A CA 1
ATOM 580 C C . GLN A 1 73 ? -6.560 4.990 9.798 1.00 93.06 73 GLN A C 1
ATOM 582 O O . GLN A 1 73 ? -5.677 5.638 9.241 1.00 93.06 73 GLN A O 1
ATOM 587 N N . ALA A 1 74 ? -7.120 3.917 9.237 1.00 92.00 74 ALA A N 1
ATOM 588 C CA . ALA A 1 74 ? -6.774 3.458 7.898 1.00 92.00 74 ALA A CA 1
ATOM 589 C C . ALA A 1 74 ? -7.210 4.463 6.825 1.00 92.00 74 ALA A C 1
ATOM 591 O O . ALA A 1 74 ? -6.421 4.759 5.934 1.00 92.00 74 ALA A O 1
ATOM 592 N N . LEU A 1 75 ? -8.418 5.022 6.942 1.00 92.38 75 LEU A N 1
ATOM 593 C CA . LEU A 1 75 ? -8.926 6.022 6.000 1.00 92.38 75 LEU A CA 1
ATOM 594 C C . LEU A 1 75 ? -8.110 7.317 6.049 1.00 92.38 75 LEU A C 1
ATOM 596 O O . LEU A 1 75 ? -7.675 7.782 5.002 1.00 92.38 75 LEU A O 1
ATOM 600 N N . ILE A 1 76 ? -7.792 7.824 7.247 1.00 91.44 76 ILE A N 1
ATOM 601 C CA . ILE A 1 76 ? -6.901 8.989 7.405 1.00 91.44 76 ILE A CA 1
ATOM 602 C C . ILE A 1 76 ? -5.537 8.709 6.765 1.00 91.44 76 ILE A C 1
ATOM 604 O O . ILE A 1 76 ? -5.012 9.535 6.026 1.00 91.44 76 ILE A O 1
ATOM 608 N N . ALA A 1 77 ? -4.965 7.524 7.003 1.00 88.12 77 ALA A N 1
ATOM 609 C CA . ALA A 1 77 ? -3.677 7.164 6.420 1.00 88.12 77 ALA A CA 1
ATOM 610 C C . ALA A 1 77 ? -3.718 7.092 4.884 1.00 88.12 77 ALA A C 1
ATOM 612 O O . ALA A 1 77 ? -2.728 7.436 4.246 1.00 88.12 77 ALA A O 1
ATOM 613 N N . LEU A 1 78 ? -4.832 6.645 4.297 1.00 87.56 78 LEU A N 1
ATOM 614 C CA . LEU A 1 78 ? -5.014 6.606 2.845 1.00 87.56 78 LEU A CA 1
ATOM 615 C C . LEU A 1 78 ? -5.220 8.002 2.240 1.00 87.56 78 LEU A C 1
ATOM 617 O O . LEU A 1 78 ? -4.742 8.239 1.134 1.00 87.56 78 LEU A O 1
ATOM 621 N N . GLU A 1 79 ? -5.889 8.914 2.951 1.00 84.19 79 GLU A N 1
ATOM 622 C CA . GLU A 1 79 ? -6.106 10.297 2.506 1.00 84.19 79 GLU A CA 1
ATOM 623 C C . GLU A 1 79 ? -4.846 11.166 2.618 1.00 84.19 79 GLU A C 1
ATOM 625 O O . GLU A 1 79 ? -4.546 11.934 1.706 1.00 84.19 79 GLU A O 1
ATOM 630 N N . GLU A 1 80 ? -4.099 11.059 3.721 1.00 83.44 80 GLU A N 1
ATOM 631 C CA . GLU A 1 80 ? -2.933 11.916 3.971 1.00 83.44 80 GLU A CA 1
ATOM 632 C C . GLU A 1 80 ? -1.697 11.478 3.179 1.00 83.44 80 GLU A C 1
ATOM 634 O O . GLU A 1 80 ? -0.986 12.315 2.620 1.00 83.44 80 GLU A O 1
ATOM 639 N N . ALA A 1 81 ? -1.397 10.176 3.181 1.00 79.19 81 ALA A N 1
ATOM 640 C CA . ALA A 1 81 ? -0.220 9.622 2.524 1.00 79.19 81 ALA A CA 1
ATOM 641 C C . ALA A 1 81 ? -0.306 8.092 2.457 1.00 79.19 81 ALA A C 1
ATOM 643 O O . ALA A 1 81 ? 0.163 7.395 3.370 1.00 79.19 81 ALA A O 1
ATOM 644 N N . ASP A 1 82 ? -0.834 7.556 1.351 1.00 80.94 82 ASP A N 1
ATOM 645 C CA . ASP A 1 82 ? -0.714 6.123 1.090 1.00 80.94 82 ASP A CA 1
ATOM 646 C C . ASP A 1 82 ? 0.775 5.735 1.089 1.00 80.94 82 ASP A C 1
ATOM 648 O O . ASP A 1 82 ? 1.607 6.293 0.376 1.00 80.94 82 ASP A O 1
ATOM 652 N N . LYS A 1 83 ? 1.124 4.767 1.939 1.00 82.00 83 LYS A N 1
ATOM 653 C CA . LYS A 1 83 ? 2.500 4.290 2.131 1.00 82.00 83 LYS A CA 1
ATOM 654 C C . LYS A 1 83 ? 2.895 3.220 1.115 1.00 82.00 83 LYS A C 1
ATOM 656 O O . LYS A 1 83 ? 3.972 2.629 1.232 1.00 82.00 83 LYS A O 1
ATOM 661 N N . SER A 1 84 ? 2.025 2.915 0.153 1.00 82.88 84 SER A N 1
ATOM 662 C CA . SER A 1 84 ? 2.391 2.122 -1.015 1.00 82.88 84 SER A CA 1
ATOM 663 C C . SER A 1 84 ? 3.521 2.809 -1.795 1.00 82.88 84 SER A C 1
ATOM 665 O O . SER A 1 84 ? 3.734 4.014 -1.702 1.00 82.88 84 SER A O 1
ATOM 667 N N . ARG A 1 85 ? 4.273 2.046 -2.597 1.00 78.69 85 ARG A N 1
ATOM 668 C CA . ARG A 1 85 ? 5.359 2.616 -3.419 1.00 78.69 85 ARG A CA 1
ATOM 669 C C . ARG A 1 85 ? 4.866 3.649 -4.427 1.00 78.69 85 ARG A C 1
ATOM 671 O O . ARG A 1 85 ? 5.619 4.552 -4.767 1.00 78.69 85 ARG A O 1
ATOM 678 N N . LYS A 1 86 ? 3.636 3.476 -4.914 1.00 83.81 86 LYS A N 1
ATOM 679 C CA . LYS A 1 86 ? 2.986 4.410 -5.833 1.00 83.81 86 LYS A CA 1
ATOM 680 C C . LYS A 1 86 ? 2.486 5.660 -5.104 1.00 83.81 86 LYS A C 1
ATOM 682 O O . LYS A 1 86 ? 2.363 6.712 -5.720 1.00 83.81 86 LYS A O 1
ATOM 687 N N . GLY A 1 87 ? 2.195 5.546 -3.808 1.00 85.12 87 GLY A N 1
ATOM 688 C CA . GLY A 1 87 ? 1.655 6.636 -3.001 1.00 85.12 87 GLY A CA 1
ATOM 689 C C . GLY A 1 87 ? 0.192 6.960 -3.303 1.00 85.12 87 GLY A C 1
ATOM 690 O O . GLY A 1 87 ? -0.295 8.012 -2.908 1.00 85.12 87 GLY A O 1
ATOM 691 N N . SER A 1 88 ? -0.498 6.091 -4.044 1.00 88.12 88 SER A N 1
ATOM 692 C CA . SER A 1 88 ? -1.908 6.240 -4.398 1.00 88.12 88 SER A CA 1
ATOM 693 C C . SER A 1 88 ? -2.516 4.896 -4.793 1.00 88.12 88 SER A C 1
ATOM 695 O O . SER A 1 88 ? -1.811 3.989 -5.249 1.00 88.12 88 SER A O 1
ATOM 697 N N . VAL A 1 89 ? -3.839 4.796 -4.657 1.00 90.88 89 VAL A N 1
ATOM 698 C CA . VAL A 1 89 ? -4.631 3.668 -5.159 1.00 90.88 89 VAL A CA 1
ATOM 699 C C . VAL A 1 89 ? -4.653 3.694 -6.689 1.00 90.88 89 VAL A C 1
ATOM 701 O O . VAL A 1 89 ? -4.724 4.752 -7.316 1.00 90.88 89 VAL A O 1
ATOM 704 N N . ASP A 1 90 ? -4.591 2.519 -7.312 1.00 91.19 90 ASP A N 1
ATOM 705 C CA . ASP A 1 90 ? -4.633 2.405 -8.767 1.00 91.19 90 ASP A CA 1
ATOM 706 C C . ASP A 1 90 ? -6.013 2.767 -9.331 1.00 91.19 90 ASP A C 1
ATOM 708 O O . ASP A 1 90 ? -7.036 2.289 -8.839 1.00 91.19 90 ASP A O 1
ATOM 712 N N . ALA A 1 91 ? -6.037 3.564 -10.406 1.00 91.94 91 ALA A N 1
ATOM 713 C CA . ALA A 1 91 ? -7.271 4.006 -11.056 1.00 91.94 91 ALA A CA 1
ATOM 714 C C . ALA A 1 91 ? -8.247 2.856 -11.395 1.00 91.94 91 ALA A C 1
ATOM 716 O O . ALA A 1 91 ? -9.436 3.027 -11.148 1.00 91.94 91 ALA A O 1
ATOM 717 N N . PRO A 1 92 ? -7.803 1.665 -11.857 1.00 93.12 92 PRO A N 1
ATOM 718 C CA . PRO A 1 92 ? -8.713 0.553 -12.141 1.00 93.12 92 PRO A CA 1
ATOM 719 C C . PRO A 1 92 ? -9.471 -0.008 -10.928 1.00 93.12 92 PRO A C 1
ATOM 721 O O . PRO A 1 92 ? -10.479 -0.682 -11.116 1.00 93.12 92 PRO A O 1
ATOM 724 N N . ILE A 1 93 ? -8.994 0.219 -9.697 1.00 94.25 93 ILE A N 1
ATOM 725 C CA . ILE A 1 93 ? -9.628 -0.300 -8.470 1.00 94.25 93 ILE A CA 1
ATOM 726 C C . ILE A 1 93 ? -10.109 0.803 -7.528 1.00 94.25 93 ILE A C 1
ATOM 728 O O . ILE A 1 93 ? -10.586 0.489 -6.440 1.00 94.25 93 ILE A O 1
ATOM 732 N N . VAL A 1 94 ? -9.996 2.078 -7.913 1.00 93.44 94 VAL A N 1
ATOM 733 C CA . VAL A 1 94 ? -10.358 3.201 -7.036 1.00 93.44 94 VAL A CA 1
ATOM 734 C C . VAL A 1 94 ? -11.828 3.136 -6.620 1.00 93.44 94 VAL A C 1
ATOM 736 O O . VAL A 1 94 ? -12.128 3.240 -5.433 1.00 93.44 94 VAL A O 1
ATOM 739 N N . ASP A 1 95 ? -12.729 2.846 -7.561 1.00 94.75 95 ASP A N 1
ATOM 740 C CA . ASP A 1 95 ? -14.165 2.744 -7.291 1.00 94.75 95 ASP A CA 1
ATOM 741 C C . ASP A 1 95 ? -14.482 1.562 -6.370 1.00 94.75 95 ASP A C 1
ATOM 743 O O . ASP A 1 95 ? -15.252 1.697 -5.423 1.00 94.75 95 ASP A O 1
ATOM 747 N N . LEU A 1 96 ? -13.823 0.417 -6.585 1.00 95.00 96 LEU A N 1
ATOM 748 C CA . LEU A 1 96 ? -13.954 -0.757 -5.721 1.00 95.00 96 LEU A CA 1
ATOM 749 C C . LEU A 1 96 ? -13.473 -0.460 -4.295 1.00 95.00 96 LEU A C 1
ATOM 751 O O . LEU A 1 96 ? -14.135 -0.826 -3.327 1.00 95.00 96 LEU A O 1
ATOM 755 N N . VAL A 1 97 ? -12.319 0.195 -4.158 1.00 94.44 97 VAL A N 1
ATOM 756 C CA . VAL A 1 97 ? -11.754 0.572 -2.857 1.00 94.44 97 VAL A CA 1
ATOM 757 C C . VAL A 1 97 ? -12.676 1.553 -2.133 1.00 94.44 97 VAL A C 1
ATOM 759 O O . VAL A 1 97 ? -12.934 1.375 -0.942 1.00 94.44 97 VAL A O 1
ATOM 762 N N . ASN A 1 98 ? -13.217 2.544 -2.842 1.00 93.88 98 ASN A N 1
ATOM 763 C CA . ASN A 1 98 ? -14.170 3.500 -2.284 1.00 93.88 98 ASN A CA 1
ATOM 764 C C . ASN A 1 98 ? -15.455 2.807 -1.816 1.00 93.88 98 ASN A C 1
ATOM 766 O O . ASN A 1 98 ? -15.895 3.035 -0.691 1.00 93.88 98 ASN A O 1
ATOM 770 N N . GLU A 1 99 ? -16.012 1.903 -2.624 1.00 95.50 99 GLU A N 1
ATOM 771 C CA . GLU A 1 99 ? -17.221 1.155 -2.271 1.00 95.50 99 GLU A CA 1
ATOM 772 C C . GLU A 1 99 ? -17.012 0.275 -1.030 1.00 95.50 99 GLU A C 1
ATOM 774 O O . GLU A 1 99 ? -17.822 0.284 -0.101 1.00 95.50 99 GLU A O 1
ATOM 779 N N . LEU A 1 100 ? -15.876 -0.425 -0.951 1.00 93.94 100 LEU A N 1
ATOM 780 C CA . LEU A 1 100 ? -15.518 -1.212 0.231 1.00 93.94 100 LEU A CA 1
ATOM 781 C C . LEU A 1 100 ? -15.360 -0.330 1.476 1.00 93.94 100 LEU A C 1
ATOM 783 O O . LEU A 1 100 ? -15.798 -0.707 2.561 1.00 93.94 100 LEU A O 1
ATOM 787 N N . ASN A 1 101 ? -14.764 0.852 1.340 1.00 94.38 101 ASN A N 1
ATOM 788 C CA . ASN A 1 101 ? -14.564 1.768 2.461 1.00 94.38 101 ASN A CA 1
ATOM 789 C C . ASN A 1 101 ? -15.848 2.471 2.918 1.00 94.38 101 ASN A C 1
ATOM 791 O O . ASN A 1 101 ? -15.960 2.809 4.101 1.00 94.38 101 ASN A O 1
ATOM 795 N N . ASN A 1 102 ? -16.847 2.605 2.046 1.00 93.69 102 ASN A N 1
ATOM 796 C CA . ASN A 1 102 ? -18.174 3.108 2.408 1.00 93.69 102 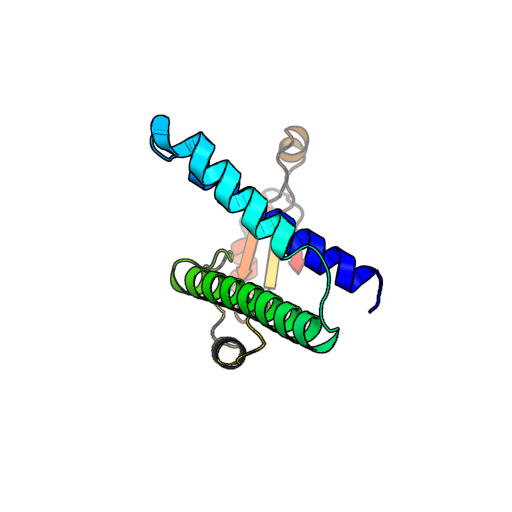ASN A 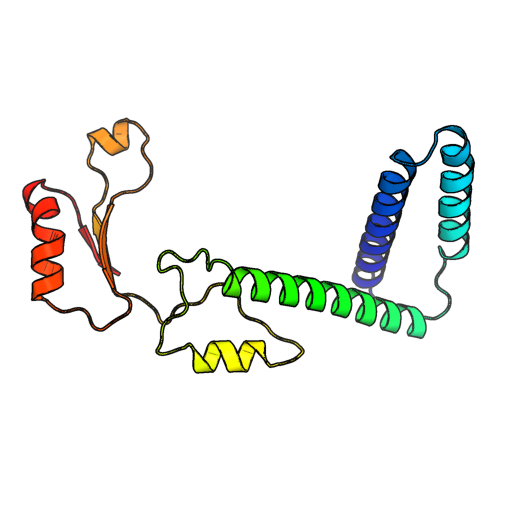CA 1
ATOM 797 C C . ASN A 1 102 ? -18.966 2.124 3.286 1.00 93.69 102 ASN A C 1
ATOM 799 O O . ASN A 1 102 ? -19.849 2.535 4.038 1.00 93.69 102 ASN A O 1
ATOM 803 N N . HIS A 1 103 ? -18.637 0.832 3.257 1.00 93.25 103 HIS A N 1
ATOM 804 C CA . HIS A 1 103 ? -19.390 -0.193 3.977 1.00 93.25 103 HIS A CA 1
ATOM 805 C C . HIS A 1 103 ? -19.057 -0.241 5.480 1.00 93.25 103 HIS A C 1
ATOM 807 O O . HIS A 1 103 ? -17.896 -0.290 5.869 1.00 93.25 103 HIS A O 1
ATOM 813 N N . GLU A 1 104 ? -20.058 -0.306 6.362 1.00 88.12 104 GLU A N 1
ATOM 814 C CA . GLU A 1 104 ? -19.899 -0.136 7.821 1.00 88.12 104 GLU A CA 1
ATOM 815 C C . GLU A 1 104 ? -18.902 -1.108 8.480 1.00 88.12 104 GLU A C 1
ATOM 817 O O . GLU A 1 104 ? -18.12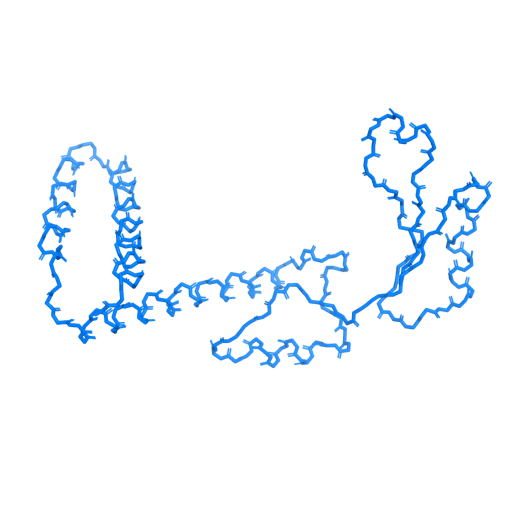1 -0.707 9.339 1.00 88.12 104 GLU A O 1
ATOM 822 N N . HIS A 1 105 ? -18.893 -2.372 8.055 1.00 88.88 105 HIS A N 1
ATOM 823 C CA . HIS A 1 105 ? -18.147 -3.450 8.725 1.00 88.88 105 HIS A CA 1
ATOM 824 C C . HIS A 1 105 ? -16.899 -3.939 7.980 1.00 88.88 105 HIS A C 1
ATOM 826 O O . HIS A 1 105 ? -16.329 -4.971 8.331 1.00 88.88 105 HIS A O 1
ATOM 832 N N . ILE A 1 106 ? -16.460 -3.215 6.951 1.00 92.81 106 ILE A N 1
ATOM 833 C CA . ILE A 1 106 ? -15.212 -3.503 6.239 1.00 92.81 106 ILE A CA 1
ATOM 834 C C . ILE A 1 106 ? -14.494 -2.192 5.915 1.00 92.81 106 ILE A C 1
ATOM 836 O O . ILE A 1 106 ? -15.081 -1.109 5.920 1.00 92.81 106 ILE A O 1
ATOM 840 N N . PHE A 1 107 ? -13.185 -2.291 5.738 1.00 96.00 107 PHE A N 1
ATOM 841 C CA . PHE A 1 107 ? -12.348 -1.230 5.206 1.00 96.00 107 PHE A CA 1
ATOM 842 C C . PHE A 1 107 ? -11.118 -1.855 4.556 1.00 96.00 107 PHE A C 1
ATOM 844 O O . PHE A 1 107 ? -10.738 -2.986 4.876 1.00 96.00 107 PHE A O 1
ATOM 851 N N . THR A 1 108 ? -10.494 -1.115 3.654 1.00 94.62 108 THR A N 1
ATOM 852 C CA . THR A 1 108 ? -9.239 -1.483 3.012 1.00 94.62 108 THR A CA 1
ATOM 853 C C . THR A 1 108 ? -8.077 -0.742 3.660 1.00 94.62 108 THR A C 1
ATOM 855 O O . THR A 1 108 ? -8.224 0.313 4.273 1.00 94.62 108 THR A O 1
ATOM 858 N N . THR A 1 109 ? -6.880 -1.288 3.492 1.00 93.06 109 THR A N 1
ATOM 859 C CA . THR A 1 109 ? -5.626 -0.557 3.701 1.00 93.06 109 THR A CA 1
ATOM 860 C C . THR A 1 109 ? -5.034 -0.194 2.337 1.00 93.06 109 THR A C 1
ATOM 862 O O . THR A 1 109 ? -5.761 -0.158 1.339 1.00 93.06 109 THR A O 1
ATOM 865 N N . SER A 1 110 ? -3.718 0.032 2.265 1.00 91.38 110 SER A N 1
ATOM 866 C CA . SER A 1 110 ? -3.014 0.168 0.989 1.00 91.38 110 SER A CA 1
ATOM 867 C C . SER A 1 110 ? -3.334 -1.015 0.071 1.00 91.38 110 SER A C 1
ATOM 869 O O . SER A 1 110 ? -3.232 -2.178 0.466 1.00 91.38 110 SER A O 1
ATOM 871 N N . SER A 1 111 ? -3.786 -0.700 -1.140 1.00 91.62 111 SER A N 1
ATOM 872 C CA . SER A 1 111 ? -4.324 -1.656 -2.110 1.00 91.62 111 SER A CA 1
ATOM 873 C C . SER A 1 111 ? -3.822 -1.294 -3.508 1.00 91.62 111 SER A C 1
ATOM 875 O O . SER A 1 111 ? -3.625 -0.119 -3.804 1.00 91.62 111 SER A O 1
ATOM 877 N N . CYS A 1 112 ? -3.598 -2.293 -4.363 1.00 92.31 112 CYS A N 1
ATOM 878 C CA . CYS A 1 112 ? -3.144 -2.105 -5.745 1.00 92.31 112 CYS A CA 1
ATOM 879 C C . CYS A 1 112 ? -3.841 -3.100 -6.679 1.00 92.31 112 CYS A C 1
ATOM 881 O O . CYS A 1 112 ? -4.290 -4.157 -6.231 1.00 92.31 112 CYS A O 1
ATOM 883 N N . SER A 1 113 ? -3.914 -2.779 -7.969 1.00 92.88 113 SER A N 1
ATOM 884 C CA . SER A 1 113 ? -4.504 -3.633 -9.010 1.00 92.88 113 SER A CA 1
ATOM 885 C C . SER A 1 113 ? -3.532 -4.685 -9.558 1.00 92.88 113 SER A C 1
ATOM 887 O O . SER A 1 113 ? -3.848 -5.381 -10.518 1.00 92.88 113 SER A O 1
ATOM 889 N N . GLY A 1 114 ? -2.348 -4.805 -8.955 1.00 90.75 114 GLY A N 1
ATOM 890 C CA . GLY A 1 114 ? -1.225 -5.571 -9.488 1.00 90.75 114 GLY A CA 1
ATOM 891 C C . GLY A 1 114 ? -0.204 -4.673 -10.186 1.00 90.75 114 GLY A C 1
ATOM 892 O O . GLY A 1 114 ? -0.426 -3.479 -10.376 1.00 90.75 114 GLY A O 1
ATOM 893 N N . ARG A 1 115 ? 0.953 -5.246 -10.519 1.00 92.69 115 ARG A N 1
ATOM 894 C CA . ARG A 1 115 ? 2.021 -4.559 -11.252 1.00 92.69 115 ARG A CA 1
ATOM 895 C C . ARG A 1 115 ? 2.803 -5.549 -12.100 1.00 92.69 115 ARG A C 1
ATOM 897 O O . ARG A 1 115 ? 2.939 -6.701 -11.697 1.00 92.69 115 ARG A O 1
ATOM 904 N N . VAL A 1 116 ? 3.385 -5.057 -13.185 1.00 94.56 116 VAL A N 1
ATOM 905 C CA . VAL A 1 116 ? 4.493 -5.722 -13.875 1.00 94.56 116 VAL A CA 1
ATOM 906 C C . VAL A 1 116 ? 5.780 -5.111 -13.356 1.00 94.56 116 VAL A C 1
ATOM 908 O O . VAL A 1 116 ? 5.918 -3.885 -13.317 1.00 94.56 116 VAL A O 1
ATOM 911 N N . SER A 1 117 ? 6.734 -5.940 -12.947 1.00 94.44 117 SER A N 1
ATOM 912 C CA . SER A 1 117 ? 8.026 -5.430 -12.496 1.00 94.44 117 SER A CA 1
ATOM 913 C C . SER A 1 117 ? 9.200 -6.298 -12.895 1.00 94.44 117 SER A C 1
ATOM 915 O O . SER A 1 117 ? 9.088 -7.516 -12.965 1.00 94.44 117 SER A O 1
ATOM 917 N N . VAL A 1 118 ? 10.346 -5.648 -13.098 1.00 95.12 118 VAL A N 1
ATOM 918 C CA . VAL A 1 118 ? 11.651 -6.287 -13.256 1.00 95.12 118 VAL A CA 1
ATOM 919 C C . VAL A 1 118 ? 12.554 -5.817 -12.126 1.00 95.12 118 VAL A C 1
ATOM 921 O O . VAL A 1 118 ? 12.744 -4.620 -11.902 1.00 95.12 118 VAL A O 1
ATOM 924 N N . PHE A 1 119 ? 13.116 -6.774 -11.406 1.00 94.44 119 PHE A N 1
ATOM 925 C CA . PHE A 1 119 ? 14.005 -6.568 -10.282 1.00 94.44 119 PHE A CA 1
ATOM 926 C C . PHE A 1 119 ? 15.409 -7.042 -10.644 1.00 94.44 119 PHE A C 1
ATOM 928 O O . PHE A 1 119 ? 15.601 -8.201 -11.002 1.00 94.44 119 PHE A O 1
ATOM 935 N N . ALA A 1 120 ? 16.388 -6.153 -10.547 1.00 93.25 120 ALA A N 1
ATOM 936 C CA . ALA A 1 120 ? 17.792 -6.484 -10.696 1.00 93.25 120 ALA A CA 1
ATOM 937 C C . ALA A 1 120 ? 18.345 -6.965 -9.361 1.00 93.25 120 ALA A C 1
ATOM 939 O O . ALA A 1 120 ? 18.306 -6.235 -8.372 1.00 93.25 120 ALA A O 1
ATOM 940 N N . GLU A 1 121 ? 18.866 -8.185 -9.320 1.00 90.38 121 GLU A N 1
ATOM 941 C CA . GLU A 1 121 ? 19.554 -8.700 -8.147 1.00 90.38 121 GLU A CA 1
ATOM 942 C C . GLU A 1 121 ? 20.799 -7.861 -7.826 1.00 90.38 121 GLU A C 1
ATOM 944 O O . GLU A 1 121 ? 21.459 -7.351 -8.733 1.00 90.38 121 GLU A O 1
ATOM 949 N N . PRO A 1 122 ? 21.160 -7.724 -6.539 1.00 85.19 122 PRO A N 1
ATOM 950 C CA . PRO A 1 122 ? 22.391 -7.044 -6.171 1.00 85.19 122 PRO A CA 1
ATOM 951 C C . PRO A 1 122 ? 23.607 -7.813 -6.706 1.00 85.19 122 PRO A C 1
ATOM 953 O O . PRO A 1 122 ? 23.646 -9.049 -6.664 1.00 85.19 122 PRO A O 1
ATOM 956 N N . ASP A 1 123 ? 24.631 -7.082 -7.149 1.00 82.81 123 ASP A N 1
ATOM 957 C CA . ASP A 1 123 ? 25.900 -7.680 -7.556 1.00 82.81 123 ASP A CA 1
ATOM 958 C C . ASP A 1 123 ? 26.586 -8.426 -6.387 1.00 82.81 123 ASP A C 1
ATOM 960 O O . ASP A 1 123 ? 26.207 -8.326 -5.211 1.00 82.81 123 ASP A O 1
ATOM 964 N N . ALA A 1 124 ? 27.606 -9.226 -6.702 1.00 80.31 124 ALA A N 1
ATOM 965 C CA . ALA A 1 124 ? 28.311 -10.035 -5.709 1.00 80.31 124 ALA A CA 1
ATOM 966 C C . ALA A 1 124 ? 28.989 -9.198 -4.601 1.00 80.31 124 ALA A C 1
ATOM 968 O O . ALA A 1 124 ? 28.989 -9.617 -3.442 1.00 80.31 124 ALA A O 1
ATOM 969 N N . ALA A 1 125 ? 29.516 -8.013 -4.918 1.00 79.50 125 ALA A N 1
ATOM 970 C CA . ALA A 1 125 ? 30.158 -7.122 -3.952 1.00 79.50 125 ALA A CA 1
ATOM 971 C C . ALA A 1 125 ? 29.124 -6.424 -3.045 1.00 79.50 125 ALA A C 1
ATOM 973 O O . ALA A 1 125 ? 29.305 -6.333 -1.828 1.00 79.50 125 ALA A O 1
ATOM 974 N N . SER A 1 126 ? 27.987 -6.009 -3.602 1.00 78.19 126 SER A N 1
ATOM 975 C CA . SER A 1 126 ? 26.833 -5.471 -2.879 1.00 78.19 126 SER A CA 1
ATOM 976 C C . SER A 1 126 ? 26.244 -6.504 -1.912 1.00 78.19 126 SER A C 1
ATOM 978 O O . SER A 1 126 ? 25.938 -6.178 -0.763 1.00 78.19 126 SER A O 1
ATOM 980 N N . ARG A 1 127 ? 26.182 -7.780 -2.318 1.00 77.25 127 ARG A N 1
ATOM 981 C CA . ARG A 1 127 ? 25.820 -8.890 -1.418 1.00 77.25 127 ARG A CA 1
ATOM 982 C C . ARG A 1 127 ? 26.852 -9.099 -0.310 1.00 77.25 127 ARG A C 1
ATOM 984 O O . ARG A 1 127 ? 26.466 -9.257 0.847 1.00 77.25 127 ARG A O 1
ATOM 991 N N . ALA A 1 128 ? 28.144 -9.056 -0.638 1.00 78.44 128 ALA A N 1
ATOM 992 C CA . ALA A 1 128 ? 29.230 -9.237 0.329 1.00 78.44 128 ALA A CA 1
ATOM 993 C C . ALA A 1 128 ? 29.276 -8.130 1.400 1.00 78.44 128 ALA A C 1
ATOM 995 O O . ALA A 1 128 ? 29.644 -8.391 2.542 1.00 78.44 128 ALA A O 1
ATOM 996 N N . THR A 1 129 ? 28.843 -6.912 1.063 1.00 79.50 129 THR A N 1
ATOM 997 C CA . THR A 1 129 ? 28.730 -5.784 2.009 1.00 79.50 129 THR A CA 1
ATOM 998 C C . THR A 1 129 ? 27.446 -5.804 2.848 1.00 79.50 129 THR A C 1
ATOM 1000 O O . THR A 1 129 ? 27.204 -4.891 3.636 1.00 79.50 129 THR A O 1
ATOM 1003 N N . GLY A 1 130 ? 26.613 -6.842 2.715 1.00 72.31 130 GLY A N 1
ATOM 1004 C CA . GLY A 1 130 ? 25.407 -7.024 3.523 1.00 72.31 130 GLY A CA 1
ATOM 1005 C C . GLY A 1 130 ? 24.238 -6.113 3.139 1.00 72.31 130 GLY A C 1
ATOM 1006 O O . GLY A 1 130 ? 23.229 -6.102 3.851 1.00 72.31 130 GLY A O 1
ATOM 1007 N N . LYS A 1 131 ? 24.326 -5.374 2.021 1.00 69.00 131 LYS A N 1
ATOM 1008 C CA . LYS A 1 131 ? 23.179 -4.636 1.480 1.00 69.00 131 LYS A CA 1
ATOM 1009 C C . LYS A 1 131 ? 22.123 -5.643 1.030 1.00 69.00 131 LYS A C 1
ATOM 1011 O O . LYS A 1 131 ? 22.318 -6.411 0.090 1.00 69.00 131 LYS A O 1
ATOM 1016 N N . LYS A 1 132 ? 20.997 -5.659 1.743 1.00 69.12 132 LYS A N 1
ATOM 1017 C CA . LYS A 1 132 ? 19.841 -6.494 1.410 1.00 69.12 132 LYS A CA 1
ATOM 1018 C C . LYS A 1 132 ? 18.954 -5.745 0.423 1.00 69.12 132 LYS A C 1
ATOM 1020 O O . LYS A 1 132 ? 18.526 -4.632 0.712 1.00 69.12 132 LYS A O 1
ATOM 1025 N N . GLY A 1 133 ? 18.639 -6.400 -0.690 1.00 71.81 133 GLY A N 1
ATOM 1026 C CA . GLY A 1 133 ? 17.755 -5.871 -1.724 1.00 71.81 133 GLY A CA 1
ATOM 1027 C C . GLY A 1 133 ? 18.525 -5.363 -2.938 1.00 71.81 133 GLY A C 1
ATOM 1028 O O . GLY A 1 133 ? 19.440 -4.556 -2.821 1.00 71.81 133 GLY A O 1
ATOM 1029 N N . GLY A 1 134 ? 18.154 -5.884 -4.101 1.00 84.81 134 GLY A N 1
ATOM 1030 C CA . GLY A 1 134 ? 18.522 -5.349 -5.403 1.00 84.81 134 GLY A CA 1
ATOM 1031 C C . GLY A 1 134 ? 17.698 -4.121 -5.808 1.00 84.81 134 GLY A C 1
ATOM 1032 O O . GLY A 1 134 ? 17.023 -3.501 -4.979 1.00 84.81 134 GLY A O 1
ATOM 1033 N N . ALA A 1 135 ? 17.754 -3.767 -7.088 1.00 89.56 135 ALA A N 1
ATOM 1034 C CA . ALA A 1 135 ? 17.136 -2.568 -7.640 1.00 89.56 135 ALA A CA 1
ATOM 1035 C C . ALA A 1 135 ? 15.857 -2.885 -8.423 1.00 89.56 135 ALA A C 1
ATOM 1037 O O . ALA A 1 135 ? 15.731 -3.925 -9.058 1.00 89.56 135 ALA A O 1
ATOM 1038 N N . TRP A 1 136 ? 14.900 -1.961 -8.410 1.00 91.75 136 TRP A N 1
ATOM 1039 C CA . TRP A 1 136 ? 13.719 -2.037 -9.269 1.00 91.75 136 TRP A CA 1
ATOM 1040 C C . TRP A 1 136 ? 14.097 -1.466 -10.626 1.00 91.75 136 TRP A C 1
ATOM 1042 O O . TRP A 1 136 ? 14.114 -0.251 -10.788 1.00 91.75 136 TRP A O 1
ATOM 1052 N N . ALA A 1 137 ? 14.455 -2.343 -11.559 1.00 94.00 137 ALA A N 1
ATOM 1053 C CA . ALA A 1 137 ? 14.852 -1.950 -12.905 1.00 94.00 137 ALA A CA 1
ATOM 1054 C C . ALA A 1 137 ? 13.654 -1.444 -13.717 1.00 94.00 137 ALA A C 1
ATOM 1056 O O . ALA A 1 137 ? 13.795 -0.550 -14.540 1.00 94.00 137 ALA A O 1
ATOM 1057 N N . TYR A 1 138 ? 12.468 -1.998 -13.463 1.00 95.06 138 TYR A N 1
ATOM 1058 C CA . TYR A 1 138 ? 11.218 -1.554 -14.067 1.00 95.06 138 TYR A CA 1
ATOM 1059 C C . TYR A 1 138 ? 10.044 -1.858 -13.134 1.00 95.06 138 TYR A C 1
ATOM 1061 O O . TYR A 1 138 ? 10.026 -2.898 -12.470 1.00 95.06 138 TYR A O 1
ATOM 1069 N N . ALA A 1 139 ? 9.052 -0.974 -13.080 1.00 94.25 139 ALA A N 1
ATOM 1070 C CA . ALA A 1 139 ? 7.791 -1.224 -12.392 1.00 94.25 139 ALA A CA 1
ATOM 1071 C C . ALA A 1 139 ? 6.679 -0.376 -13.009 1.00 94.25 139 ALA A C 1
ATOM 1073 O O . ALA A 1 139 ? 6.833 0.836 -13.134 1.00 94.25 139 ALA A O 1
ATOM 1074 N N . THR A 1 140 ? 5.550 -0.998 -13.335 1.00 93.19 140 THR A N 1
ATOM 1075 C CA . THR A 1 140 ? 4.350 -0.293 -13.790 1.00 93.19 140 THR A CA 1
ATOM 1076 C C . THR A 1 140 ? 3.091 -0.947 -13.241 1.00 93.19 140 THR A C 1
ATOM 1078 O O . THR A 1 140 ? 3.040 -2.164 -13.058 1.00 93.19 140 THR A O 1
ATOM 1081 N N . HIS A 1 141 ? 2.084 -0.122 -12.971 1.00 92.25 141 HIS A N 1
ATOM 1082 C CA . HIS A 1 141 ? 0.733 -0.553 -12.607 1.00 92.25 141 HIS A CA 1
ATOM 1083 C C . HIS A 1 141 ? -0.211 -0.567 -13.827 1.00 92.25 141 HIS A C 1
ATOM 1085 O O . HIS A 1 141 ? -1.350 -1.012 -13.712 1.00 92.25 141 HIS A O 1
ATOM 1091 N N . ASP A 1 142 ? 0.276 -0.112 -14.986 1.00 90.25 142 ASP A N 1
ATOM 1092 C CA . ASP A 1 142 ? -0.434 -0.100 -16.265 1.00 90.25 142 ASP A CA 1
ATOM 1093 C C . ASP A 1 142 ? 0.058 -1.231 -17.184 1.00 90.25 142 ASP A C 1
ATOM 1095 O O . ASP A 1 142 ? 0.904 -2.051 -16.817 1.00 90.25 142 ASP A O 1
ATOM 1099 N N . LEU A 1 143 ? -0.464 -1.275 -18.413 1.00 90.94 143 LEU A N 1
ATOM 1100 C CA . LEU A 1 143 ? 0.036 -2.186 -19.438 1.00 90.94 143 LEU A CA 1
ATOM 1101 C C . LEU A 1 143 ? 1.516 -1.908 -19.716 1.00 90.94 143 LEU A C 1
ATOM 1103 O O . LEU A 1 143 ? 1.898 -0.801 -20.094 1.00 90.94 143 LEU A O 1
ATOM 1107 N N . ALA A 1 144 ? 2.344 -2.935 -19.547 1.00 92.56 144 ALA A N 1
ATOM 1108 C CA . ALA A 1 144 ? 3.768 -2.823 -19.800 1.00 92.56 144 ALA A CA 1
ATOM 1109 C C . ALA A 1 144 ? 4.055 -2.869 -21.305 1.00 92.56 144 ALA A C 1
ATOM 1111 O O . ALA A 1 144 ? 3.615 -3.785 -22.006 1.00 92.56 144 ALA A O 1
ATOM 1112 N N . SER A 1 145 ? 4.822 -1.896 -21.796 1.00 94.56 145 SER A N 1
ATOM 1113 C CA . SER A 1 145 ? 5.294 -1.884 -23.177 1.00 94.56 145 SER A CA 1
ATOM 1114 C C . SER A 1 145 ? 6.686 -2.514 -23.260 1.00 94.56 145 SER A C 1
ATOM 1116 O O . SER A 1 145 ? 7.550 -2.298 -22.407 1.00 94.56 145 SER A O 1
ATOM 1118 N N . LEU A 1 146 ? 6.908 -3.324 -24.295 1.00 94.12 146 LEU A N 1
ATOM 1119 C CA . LEU A 1 146 ? 8.198 -3.973 -24.514 1.00 94.12 146 LEU A CA 1
ATOM 1120 C C . LEU A 1 146 ? 9.347 -2.962 -24.716 1.00 94.12 146 LEU A C 1
ATOM 1122 O O . LEU A 1 146 ? 10.396 -3.184 -24.112 1.00 94.12 146 LEU A O 1
ATOM 1126 N N . PRO A 1 147 ? 9.178 -1.858 -25.475 1.00 96.06 147 PRO A N 1
ATOM 1127 C CA . PRO A 1 147 ? 10.207 -0.825 -25.585 1.00 96.06 147 PRO A CA 1
ATOM 1128 C C . PRO A 1 147 ? 10.582 -0.205 -24.233 1.00 96.06 147 PRO A C 1
ATOM 1130 O O . PRO A 1 147 ? 11.764 -0.154 -23.904 1.00 96.06 147 PRO A O 1
ATOM 1133 N N . ASP A 1 148 ? 9.598 0.166 -23.406 1.00 95.31 148 ASP A N 1
ATOM 1134 C CA . ASP A 1 148 ? 9.874 0.802 -22.110 1.00 95.31 148 ASP A CA 1
ATOM 1135 C C . ASP A 1 148 ? 10.610 -0.147 -21.164 1.00 95.31 148 ASP A C 1
ATOM 1137 O O . ASP A 1 148 ? 11.533 0.263 -20.456 1.00 95.31 148 ASP A O 1
ATOM 1141 N N . ILE A 1 149 ? 10.224 -1.430 -21.163 1.00 95.69 149 ILE A N 1
ATOM 1142 C CA . ILE A 1 149 ? 10.932 -2.458 -20.399 1.00 95.69 149 ILE A CA 1
ATOM 1143 C C . ILE A 1 149 ? 12.377 -2.553 -20.890 1.00 95.69 149 ILE A C 1
ATOM 1145 O O . ILE A 1 149 ? 13.290 -2.496 -20.069 1.00 95.69 149 ILE A O 1
ATOM 1149 N N . GLN A 1 150 ? 12.594 -2.694 -22.202 1.00 95.50 150 GLN A N 1
ATOM 1150 C CA . GLN A 1 150 ? 13.929 -2.846 -22.788 1.00 95.50 150 GLN A CA 1
ATOM 1151 C C . GLN A 1 150 ? 14.842 -1.671 -22.445 1.00 95.50 150 GLN A C 1
ATOM 1153 O O . GLN A 1 150 ? 15.971 -1.890 -22.000 1.00 95.50 150 GLN A O 1
ATOM 1158 N N . ASP A 1 151 ? 14.348 -0.446 -22.600 1.00 96.25 151 ASP A N 1
ATOM 1159 C CA . ASP A 1 151 ? 15.108 0.761 -22.296 1.00 96.25 151 ASP A CA 1
ATOM 1160 C C . ASP A 1 151 ? 15.431 0.860 -20.802 1.00 96.25 151 ASP A C 1
ATOM 1162 O O . ASP A 1 151 ? 16.570 1.160 -20.434 1.00 96.25 151 ASP A O 1
ATOM 1166 N N . SER A 1 152 ? 14.472 0.515 -19.938 1.00 95.94 152 SER A N 1
ATOM 1167 C CA . SER A 1 152 ? 14.649 0.569 -18.483 1.00 95.94 152 SER A CA 1
ATOM 1168 C C . SER A 1 152 ? 15.642 -0.477 -17.962 1.00 95.94 152 SER A C 1
ATOM 1170 O O . SER A 1 152 ? 16.413 -0.194 -17.046 1.00 95.94 152 SER A O 1
ATOM 1172 N N . ILE A 1 153 ? 15.674 -1.685 -18.542 1.00 95.69 153 ILE A N 1
ATOM 1173 C CA . ILE A 1 153 ? 16.546 -2.774 -18.062 1.00 95.69 153 ILE A CA 1
ATOM 1174 C C . ILE A 1 153 ? 17.947 -2.773 -18.690 1.00 95.69 153 ILE A C 1
ATOM 1176 O O . ILE A 1 153 ? 18.853 -3.422 -18.163 1.00 95.69 153 ILE A O 1
ATOM 1180 N N . LYS A 1 154 ? 18.151 -2.053 -19.801 1.00 95.56 154 LYS A N 1
ATOM 1181 C CA . LYS A 1 154 ? 19.414 -2.033 -20.556 1.00 95.56 154 LYS A CA 1
ATOM 1182 C C . LYS A 1 154 ? 20.657 -1.731 -19.703 1.00 95.56 154 LYS A C 1
ATOM 1184 O O . LYS A 1 154 ? 21.641 -2.451 -19.879 1.00 95.56 154 LYS A O 1
ATOM 1189 N N . PRO A 1 155 ? 20.660 -0.752 -18.773 1.00 93.31 155 PRO A N 1
ATOM 1190 C CA . PRO A 1 155 ? 21.832 -0.483 -17.935 1.00 93.31 155 PRO A CA 1
ATOM 1191 C C . PRO A 1 155 ? 22.233 -1.694 -17.084 1.00 93.31 155 PRO A C 1
ATOM 1193 O O . PRO A 1 155 ? 23.399 -2.071 -17.044 1.00 93.31 155 PRO A O 1
ATOM 1196 N N . TYR A 1 156 ? 21.248 -2.372 -16.495 1.00 92.25 156 TYR A N 1
ATOM 1197 C CA . TYR A 1 156 ? 21.468 -3.527 -15.625 1.00 92.25 156 TYR A CA 1
ATOM 1198 C C . TYR A 1 156 ? 22.029 -4.733 -16.389 1.00 92.25 156 TYR A C 1
ATOM 1200 O O . TYR A 1 156 ? 22.885 -5.449 -15.873 1.00 92.25 156 TYR A O 1
ATOM 1208 N N . ILE A 1 157 ? 21.591 -4.938 -17.638 1.00 90.88 157 ILE A N 1
ATOM 1209 C CA . ILE A 1 157 ? 22.138 -5.986 -18.515 1.00 90.88 157 ILE A CA 1
ATOM 1210 C C . ILE A 1 157 ? 23.602 -5.692 -18.856 1.00 90.88 157 ILE A C 1
ATOM 1212 O O . ILE A 1 157 ? 24.431 -6.600 -18.823 1.00 90.88 157 ILE A O 1
ATOM 1216 N N . LEU A 1 158 ? 23.933 -4.435 -19.172 1.00 91.31 158 LEU A N 1
ATOM 1217 C CA . LEU A 1 158 ? 25.307 -4.028 -19.487 1.00 91.31 158 LEU A CA 1
ATOM 1218 C C . LEU A 1 158 ? 26.245 -4.168 -18.280 1.00 91.31 158 LEU A C 1
ATOM 1220 O O . LEU A 1 158 ? 27.419 -4.485 -18.453 1.00 91.31 158 LEU A O 1
ATOM 1224 N N . GLU A 1 159 ? 25.719 -3.993 -17.070 1.00 88.69 159 GLU A N 1
ATOM 1225 C CA . GLU A 1 159 ? 26.422 -4.254 -15.808 1.00 88.69 159 GLU A CA 1
ATOM 1226 C C . GLU A 1 159 ? 26.496 -5.752 -15.447 1.00 88.69 159 GLU A C 1
ATOM 1228 O O . GLU A 1 159 ? 27.122 -6.122 -14.453 1.00 88.69 159 GLU A O 1
ATOM 1233 N N . GLY A 1 160 ? 25.890 -6.634 -16.250 1.00 87.88 160 GLY A N 1
ATOM 1234 C CA . GLY A 1 160 ? 25.901 -8.082 -16.032 1.00 87.88 160 GLY A CA 1
ATOM 1235 C C . GLY A 1 160 ? 25.047 -8.538 -14.846 1.00 87.88 160 GLY A C 1
ATOM 1236 O O . GLY A 1 160 ? 25.301 -9.604 -14.280 1.00 87.88 160 GLY A O 1
ATOM 1237 N N . LEU A 1 161 ? 24.055 -7.741 -14.442 1.00 88.25 161 LEU A N 1
ATOM 1238 C CA . LEU A 1 161 ? 23.169 -8.062 -13.327 1.00 88.25 161 LEU A CA 1
ATOM 1239 C C . LEU A 1 161 ? 22.100 -9.081 -13.734 1.00 88.25 161 LEU A C 1
ATOM 1241 O O . LEU A 1 161 ? 21.567 -9.064 -14.844 1.00 88.25 161 LEU A O 1
ATOM 1245 N N . CYS A 1 162 ? 21.756 -9.962 -12.796 1.00 89.94 162 CYS A N 1
ATOM 1246 C CA . CYS A 1 162 ? 20.661 -10.913 -12.953 1.00 89.94 162 CYS A CA 1
ATOM 1247 C C . CYS A 1 162 ? 19.318 -10.193 -12.771 1.00 89.94 162 CYS A C 1
ATOM 1249 O O . CYS A 1 162 ? 19.151 -9.435 -11.815 1.00 89.94 162 CYS A O 1
ATOM 1251 N N . LEU A 1 163 ? 18.365 -10.429 -13.674 1.00 92.62 163 LEU A N 1
ATOM 1252 C CA . LEU A 1 163 ? 17.046 -9.797 -13.663 1.00 92.62 163 LEU A CA 1
ATOM 1253 C C . LEU A 1 163 ? 15.948 -10.831 -13.395 1.00 92.62 163 LEU A C 1
ATOM 1255 O O . LEU A 1 163 ? 15.926 -11.895 -14.008 1.00 92.62 163 LEU A O 1
ATOM 1259 N N . ILE A 1 164 ? 15.005 -10.486 -12.520 1.00 91.69 164 ILE A N 1
ATOM 1260 C CA . ILE A 1 164 ? 13.840 -11.299 -12.159 1.00 91.69 164 ILE A CA 1
ATOM 1261 C C . ILE A 1 164 ? 12.582 -10.497 -12.478 1.00 91.69 164 ILE A C 1
ATOM 1263 O O . ILE A 1 164 ? 12.431 -9.380 -11.991 1.00 91.69 164 ILE A O 1
ATOM 1267 N N . ALA A 1 165 ? 11.672 -11.058 -13.270 1.00 90.25 165 ALA A N 1
ATOM 1268 C CA . ALA A 1 165 ? 10.395 -10.428 -13.594 1.00 90.25 165 ALA A CA 1
ATOM 1269 C C . ALA A 1 165 ? 9.236 -11.072 -12.816 1.00 90.25 165 ALA A C 1
ATOM 1271 O O . ALA A 1 165 ? 9.267 -12.274 -12.547 1.00 90.25 165 ALA A O 1
ATOM 1272 N N . THR A 1 166 ? 8.224 -10.273 -12.470 1.00 82.06 166 THR A N 1
ATOM 1273 C CA . THR A 1 166 ? 6.976 -10.700 -11.809 1.00 82.06 166 THR A CA 1
ATOM 1274 C C . THR A 1 166 ? 5.776 -10.002 -12.414 1.00 82.06 166 THR A C 1
ATOM 1276 O O . THR A 1 166 ? 5.925 -8.782 -12.681 1.00 82.06 166 THR A O 1
#

Secondary structure (DSSP, 8-state):
--HHHHHHHHHHHHHHHHHHHHHHTTS-HHHHHHHHHHHHHHHHHT-S---HHHHHHHHHHHHHHHHHHHHHHHHHHHHHH--SSSSS--GGGHHHHHHHHHSTT----S--S--EEEEEPPPHHHHHTT----EEEEEESSPPPHHHHHHHHHHHHHTT--EEE-

Organism: NCBI:txid2026836

InterPro domains:
  IPR003827 tRNA wybutosine-synthesizing protein [PF02676] (69-151)
  IPR008011 Complex 1 LYR protein domain [PF05347] (12-53)
  IPR036602 tRNA wybutosine-synthesizing-like superfamily [G3DSA:3.30.1960.10] (58-163)
  IPR036602 tRNA wybutosine-synthesizing-like superfamily [SSF111278] (67-157)